Protein AF-A0A661D220-F1 (afdb_monomer_lite)

Radius of gyration: 16.24 Å; chains: 1; bounding box: 34×36×37 Å

Secondary structure (DSSP, 8-state):
-HHHHHHHHHHHHHHHHHHHT--HHHHHSBPPSSTTTTTSBTTHHHHHHHHHHHHHHHHHHHHHHHTT--PPPTT--

pLDDT: mean 95.26, std 5.25, range [61.25, 98.38]

Structure (mmCIF, N/CA/C/O backbone):
data_AF-A0A661D220-F1
#
_entry.id   AF-A0A661D220-F1
#
loop_
_atom_site.group_PDB
_atom_site.id
_atom_site.type_symbol
_atom_site.label_atom_id
_atom_site.label_alt_id
_atom_site.label_comp_id
_atom_site.label_asym_id
_atom_site.label_entity_id
_atom_site.label_seq_id
_atom_site.pdbx_PDB_ins_code
_atom_site.Cartn_x
_atom_site.Cartn_y
_atom_site.Cartn_z
_atom_site.occupancy
_atom_site.B_iso_or_equiv
_atom_site.auth_seq_id
_atom_site.auth_comp_id
_atom_site.auth_asym_id
_atom_site.auth_atom_id
_atom_site.pdbx_PDB_model_num
ATOM 1 N N . MET A 1 1 ? -1.279 2.498 20.507 1.00 78.31 1 MET A N 1
ATOM 2 C CA . MET A 1 1 ? -1.820 3.301 19.390 1.00 78.31 1 MET A CA 1
ATOM 3 C C . MET A 1 1 ? -0.721 4.138 18.735 1.00 78.31 1 MET A C 1
ATOM 5 O O . MET A 1 1 ? -0.522 3.987 17.541 1.00 78.31 1 MET A O 1
ATOM 9 N N . GLU A 1 2 ? 0.072 4.899 19.499 1.00 93.31 2 GLU A N 1
ATOM 10 C CA . GLU A 1 2 ? 1.221 5.673 18.977 1.00 93.31 2 GLU A CA 1
ATOM 11 C C . GLU A 1 2 ? 2.230 4.839 18.175 1.00 93.31 2 GLU A C 1
ATOM 13 O O . GLU A 1 2 ? 2.547 5.191 17.045 1.00 93.31 2 GLU A O 1
ATOM 18 N N . ALA A 1 3 ? 2.664 3.685 18.698 1.00 96.19 3 ALA A N 1
ATOM 19 C CA . ALA A 1 3 ? 3.594 2.805 17.984 1.00 96.19 3 ALA A CA 1
ATOM 20 C C . ALA A 1 3 ? 3.043 2.306 16.632 1.00 96.19 3 ALA A C 1
ATOM 22 O O . ALA A 1 3 ? 3.797 2.169 15.673 1.00 96.19 3 ALA A O 1
ATOM 23 N N . ALA A 1 4 ? 1.728 2.074 16.536 1.00 93.88 4 ALA A N 1
ATOM 24 C CA . ALA A 1 4 ? 1.090 1.644 15.292 1.00 93.88 4 ALA A CA 1
ATOM 25 C C . ALA A 1 4 ? 1.066 2.778 14.256 1.00 93.88 4 ALA A C 1
ATOM 27 O O . ALA A 1 4 ? 1.378 2.548 13.090 1.00 93.88 4 ALA A O 1
ATOM 28 N N . PHE A 1 5 ? 0.765 4.009 14.682 1.00 94.44 5 PHE A N 1
ATOM 29 C CA . PHE A 1 5 ? 0.812 5.175 13.798 1.00 94.44 5 PHE A CA 1
ATOM 30 C C . PHE A 1 5 ? 2.234 5.516 13.355 1.00 94.44 5 PHE A C 1
ATOM 32 O O . PHE A 1 5 ? 2.452 5.757 12.172 1.00 94.44 5 PHE A O 1
ATOM 39 N N . ALA A 1 6 ? 3.210 5.459 14.263 1.00 97.44 6 ALA A N 1
ATOM 40 C CA . ALA A 1 6 ? 4.617 5.657 13.925 1.00 97.44 6 ALA A CA 1
ATOM 41 C C . ALA A 1 6 ? 5.111 4.616 12.907 1.00 97.44 6 ALA A C 1
ATOM 43 O O . ALA A 1 6 ? 5.826 4.952 11.965 1.00 97.44 6 ALA A O 1
ATOM 44 N N . TRP A 1 7 ? 4.694 3.355 13.059 1.00 97.25 7 TRP A N 1
ATOM 45 C CA . TRP A 1 7 ? 5.036 2.307 12.103 1.00 97.25 7 TRP A CA 1
ATOM 46 C C . TRP A 1 7 ? 4.393 2.527 10.730 1.00 97.25 7 TRP A C 1
ATOM 48 O O . TRP A 1 7 ? 5.053 2.344 9.704 1.00 97.25 7 TRP A O 1
ATOM 58 N N . LEU A 1 8 ? 3.123 2.943 10.702 1.00 94.88 8 LEU A N 1
ATOM 59 C CA . LEU A 1 8 ? 2.425 3.257 9.459 1.00 94.88 8 LEU A CA 1
ATOM 60 C C . LEU A 1 8 ? 3.101 4.423 8.728 1.00 94.88 8 LEU A C 1
ATOM 62 O O . LEU A 1 8 ? 3.410 4.282 7.549 1.00 94.88 8 LEU A O 1
ATOM 66 N N . ALA A 1 9 ? 3.395 5.519 9.433 1.00 97.12 9 ALA A N 1
ATOM 67 C CA . ALA A 1 9 ? 4.086 6.680 8.871 1.00 97.12 9 ALA A CA 1
ATOM 68 C C . ALA A 1 9 ? 5.443 6.285 8.274 1.00 97.12 9 ALA A C 1
ATOM 70 O O . ALA A 1 9 ? 5.668 6.476 7.084 1.00 97.12 9 ALA A O 1
ATOM 71 N N . LYS A 1 10 ? 6.281 5.582 9.050 1.00 97.94 10 LYS A N 1
ATOM 72 C CA . LYS A 1 10 ? 7.572 5.065 8.573 1.00 97.94 10 LYS A CA 1
ATOM 73 C C . LYS A 1 10 ? 7.435 4.223 7.299 1.00 97.94 10 LYS A C 1
ATOM 75 O O . LYS A 1 10 ? 8.287 4.299 6.418 1.00 97.94 10 LYS A O 1
ATOM 80 N N . SER A 1 11 ? 6.400 3.386 7.217 1.00 96.50 11 SER A N 1
ATOM 81 C CA . SER A 1 11 ? 6.178 2.510 6.061 1.00 96.50 11 SER A CA 1
ATOM 82 C C . SER A 1 11 ? 5.772 3.301 4.815 1.00 96.50 11 SER A C 1
ATOM 84 O O . SER A 1 11 ? 6.262 3.008 3.726 1.00 96.50 11 SER A O 1
ATOM 86 N N . VAL A 1 12 ? 4.914 4.314 4.974 1.00 96.38 12 VAL A N 1
ATOM 87 C CA . VAL A 1 12 ? 4.497 5.209 3.883 1.00 96.38 12 VAL A CA 1
ATOM 88 C C . VAL A 1 12 ? 5.671 6.064 3.405 1.00 96.38 12 VAL A C 1
ATOM 90 O O . VAL A 1 12 ? 5.907 6.129 2.201 1.00 96.38 12 VAL A O 1
ATOM 93 N N . ASP A 1 13 ? 6.460 6.624 4.323 1.00 97.94 13 ASP A N 1
ATOM 94 C CA . ASP A 1 13 ? 7.642 7.429 3.992 1.00 97.94 13 ASP A CA 1
ATOM 95 C C . ASP A 1 13 ? 8.686 6.605 3.227 1.00 97.94 13 ASP A C 1
ATOM 97 O O . ASP A 1 13 ? 9.223 7.045 2.212 1.00 97.94 13 ASP A O 1
ATOM 101 N N . ALA A 1 14 ? 8.942 5.367 3.664 1.00 97.38 14 ALA A N 1
ATOM 102 C CA . ALA A 1 14 ? 9.857 4.464 2.971 1.00 97.38 14 ALA A CA 1
ATOM 103 C C . ALA A 1 14 ? 9.353 4.080 1.569 1.00 97.38 14 ALA A C 1
ATOM 105 O O . ALA A 1 14 ? 10.152 3.970 0.632 1.00 97.38 14 ALA A O 1
ATOM 106 N N . ALA A 1 15 ? 8.039 3.885 1.408 1.00 95.88 15 ALA A N 1
ATOM 107 C CA . ALA A 1 15 ? 7.437 3.627 0.106 1.00 95.88 15 ALA A CA 1
ATOM 108 C C . ALA A 1 15 ? 7.587 4.843 -0.820 1.00 95.88 15 ALA A C 1
ATOM 110 O O . ALA A 1 15 ? 8.042 4.678 -1.951 1.00 95.88 15 ALA A O 1
ATOM 111 N N . ALA A 1 16 ? 7.292 6.053 -0.335 1.00 96.75 16 ALA A N 1
ATOM 112 C CA . ALA A 1 16 ? 7.462 7.293 -1.090 1.00 96.75 16 ALA A CA 1
ATOM 113 C C . ALA A 1 16 ? 8.920 7.485 -1.538 1.00 96.75 16 ALA A C 1
ATOM 115 O O . ALA A 1 16 ? 9.179 7.579 -2.737 1.00 96.75 16 ALA A O 1
ATOM 116 N N . ALA A 1 17 ? 9.874 7.400 -0.605 1.00 98.12 17 ALA A N 1
ATOM 117 C CA . ALA A 1 17 ? 11.302 7.516 -0.904 1.00 98.12 17 ALA A CA 1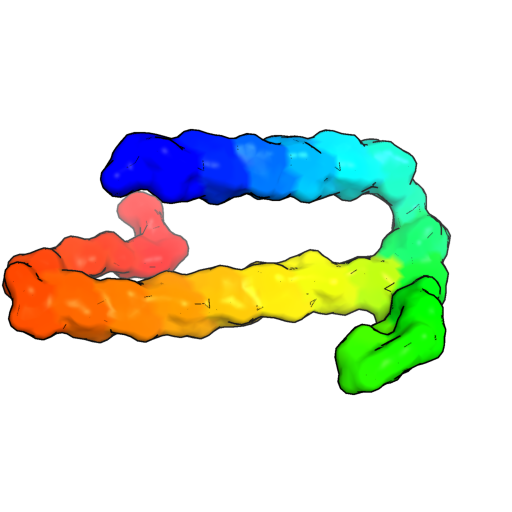
ATOM 118 C C . ALA A 1 17 ? 11.779 6.461 -1.918 1.00 98.12 17 ALA A C 1
ATOM 120 O O . ALA A 1 17 ? 12.627 6.734 -2.763 1.00 98.12 17 ALA A O 1
ATOM 121 N N . THR A 1 18 ? 11.224 5.245 -1.875 1.00 96.38 18 THR A N 1
ATOM 122 C CA . THR A 1 18 ? 11.538 4.213 -2.873 1.00 96.38 18 THR A CA 1
ATOM 123 C C . THR A 1 18 ? 11.009 4.604 -4.249 1.00 96.38 18 THR A C 1
ATOM 125 O O . THR A 1 18 ? 11.748 4.502 -5.229 1.00 96.38 18 THR A O 1
ATOM 128 N N . LEU A 1 19 ? 9.749 5.037 -4.331 1.00 95.75 19 LEU A N 1
ATOM 129 C CA . LEU A 1 19 ? 9.078 5.377 -5.586 1.00 95.75 19 LEU A CA 1
ATOM 130 C C . LEU A 1 19 ? 9.703 6.592 -6.277 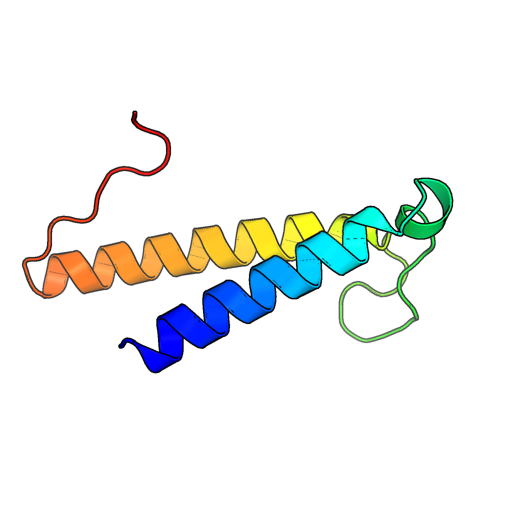1.00 95.75 19 LEU A C 1
ATOM 132 O O . LEU A 1 19 ? 9.816 6.583 -7.499 1.00 95.75 19 LEU A O 1
ATOM 136 N N . GLU A 1 20 ? 10.191 7.574 -5.519 1.00 97.69 20 GLU A N 1
ATOM 137 C CA . GLU A 1 20 ? 10.921 8.735 -6.054 1.00 97.69 20 GLU A CA 1
ATOM 138 C C . GLU A 1 20 ? 12.164 8.345 -6.869 1.00 97.69 20 GLU A C 1
ATOM 140 O O . GLU A 1 20 ? 12.568 9.067 -7.778 1.00 97.69 20 GLU A O 1
ATOM 145 N N . THR A 1 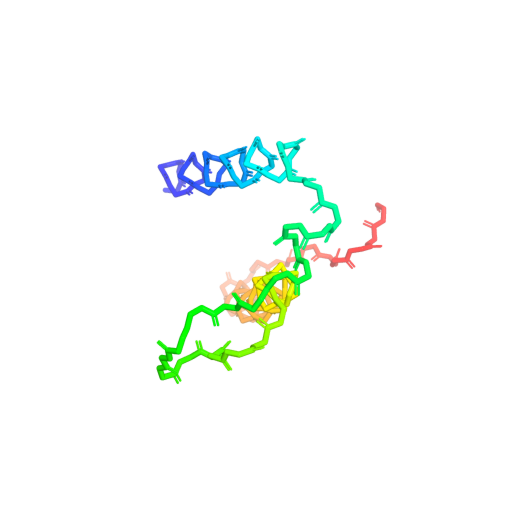21 ? 12.759 7.182 -6.586 1.00 97.75 21 THR A N 1
ATOM 146 C CA . THR A 1 21 ? 13.940 6.688 -7.313 1.00 97.75 21 THR A CA 1
ATOM 147 C C . THR A 1 21 ? 13.607 5.890 -8.571 1.00 97.75 21 THR A C 1
ATOM 149 O O . THR A 1 21 ? 14.532 5.453 -9.256 1.00 97.75 21 THR A O 1
ATOM 152 N N . LYS A 1 22 ? 12.325 5.623 -8.861 1.00 97.75 22 LYS A N 1
ATOM 153 C CA . LYS A 1 22 ? 11.923 4.714 -9.942 1.00 97.75 22 LYS A CA 1
ATOM 154 C C . LYS A 1 22 ? 11.520 5.449 -11.203 1.00 97.75 22 LYS A C 1
ATOM 156 O O . LYS A 1 22 ? 10.731 6.386 -11.200 1.00 97.75 22 LYS A O 1
ATOM 161 N N . THR A 1 23 ? 12.027 4.946 -12.318 1.00 98.38 23 THR A N 1
ATOM 162 C CA . THR A 1 23 ? 11.603 5.341 -13.657 1.00 98.38 23 THR A CA 1
ATOM 163 C C . THR A 1 23 ? 10.318 4.620 -14.061 1.00 98.38 23 THR A C 1
ATOM 165 O O . THR A 1 23 ? 9.993 3.542 -13.559 1.00 98.38 23 THR A O 1
ATOM 168 N N . GLN A 1 24 ? 9.604 5.166 -15.048 1.00 97.69 24 GLN A N 1
ATOM 169 C CA . GLN A 1 24 ? 8.437 4.499 -15.631 1.00 97.69 24 GLN A CA 1
ATOM 170 C C . GLN A 1 24 ? 8.778 3.096 -16.160 1.00 97.69 24 GLN A C 1
ATOM 172 O O . GLN A 1 24 ? 8.017 2.161 -15.931 1.00 97.69 24 GLN A O 1
ATOM 177 N N . ALA A 1 25 ? 9.928 2.928 -16.823 1.00 98.38 25 ALA A N 1
ATOM 178 C CA . ALA A 1 25 ? 10.352 1.633 -17.354 1.00 98.38 25 ALA A CA 1
ATOM 179 C C . ALA A 1 25 ? 10.547 0.589 -16.242 1.00 98.38 25 ALA A C 1
ATOM 181 O O . ALA A 1 25 ? 10.078 -0.540 -16.368 1.00 98.38 25 ALA A O 1
ATOM 182 N N . GLU A 1 26 ? 11.169 0.970 -15.122 1.00 98.12 26 GLU A N 1
ATOM 183 C CA . GLU A 1 26 ? 11.310 0.086 -13.958 1.00 98.12 26 GLU A CA 1
ATOM 184 C C . GLU A 1 26 ? 9.965 -0.261 -13.319 1.00 98.12 26 GLU A C 1
ATOM 186 O O . GLU A 1 26 ? 9.792 -1.382 -12.843 1.00 98.12 26 GLU A O 1
ATOM 191 N N . MET A 1 27 ? 9.015 0.676 -13.313 1.00 97.81 27 MET A N 1
ATOM 192 C CA . MET A 1 27 ? 7.666 0.445 -12.790 1.00 97.81 27 MET A CA 1
ATOM 193 C C . MET A 1 27 ? 6.809 -0.428 -13.716 1.00 97.81 27 MET A C 1
ATOM 195 O O . MET A 1 27 ? 5.909 -1.116 -13.239 1.00 97.81 27 MET A O 1
ATOM 199 N N . MET A 1 28 ? 7.106 -0.448 -15.016 1.00 98.38 28 MET A N 1
ATOM 200 C CA . MET A 1 28 ? 6.454 -1.330 -15.989 1.00 98.38 28 MET A CA 1
ATOM 201 C C . MET A 1 28 ? 7.113 -2.707 -1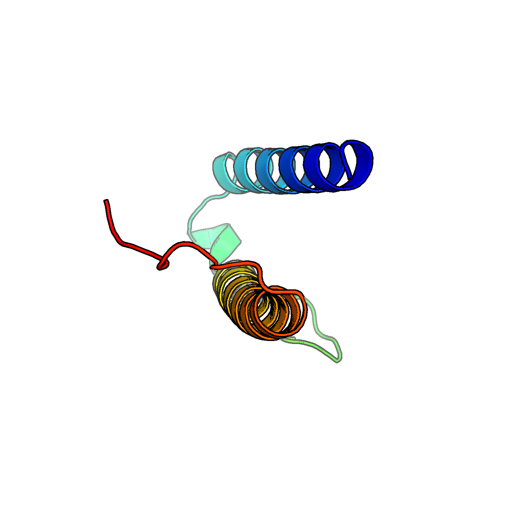6.105 1.00 98.38 28 MET A C 1
ATOM 203 O O . MET A 1 28 ? 6.529 -3.605 -16.707 1.00 98.38 28 MET A O 1
ATOM 207 N N . ALA A 1 29 ? 8.302 -2.898 -15.525 1.00 98.38 29 ALA A N 1
ATOM 208 C CA . ALA A 1 29 ? 8.932 -4.209 -15.468 1.00 98.38 29 ALA A CA 1
ATOM 209 C C . ALA A 1 29 ? 8.042 -5.203 -14.693 1.00 98.38 29 ALA A C 1
ATOM 211 O O . ALA A 1 29 ? 7.407 -4.807 -13.707 1.00 98.38 29 ALA A O 1
ATOM 212 N N . PRO A 1 30 ? 8.012 -6.484 -15.100 1.00 98.25 30 PRO A N 1
ATOM 213 C CA . PRO A 1 30 ? 7.174 -7.477 -14.451 1.00 98.25 30 PRO A CA 1
ATOM 214 C C . PRO A 1 30 ? 7.648 -7.759 -13.021 1.00 98.25 30 PRO A C 1
ATOM 216 O O . PRO A 1 30 ? 8.840 -7.694 -12.683 1.00 98.25 30 PRO A O 1
ATOM 219 N N . ILE A 1 31 ? 6.692 -8.088 -12.164 1.00 97.81 31 ILE A N 1
ATOM 220 C CA . ILE A 1 31 ? 6.929 -8.726 -10.875 1.00 97.81 31 ILE A CA 1
ATOM 221 C C . ILE A 1 31 ? 7.467 -10.132 -11.151 1.00 97.81 31 ILE A C 1
ATOM 223 O O . ILE A 1 31 ? 7.028 -10.806 -12.085 1.00 97.81 31 ILE A O 1
ATOM 227 N N . ALA A 1 32 ? 8.451 -10.559 -10.357 1.00 96.75 32 ALA A N 1
ATOM 228 C CA . ALA A 1 32 ? 9.012 -11.897 -10.481 1.00 96.75 32 ALA A CA 1
ATOM 229 C C . ALA A 1 32 ? 7.914 -12.962 -10.329 1.00 96.75 32 ALA A C 1
ATOM 231 O O . ALA A 1 32 ? 6.971 -12.778 -9.561 1.00 96.75 32 ALA A O 1
ATOM 232 N N . GLU A 1 33 ? 8.060 -14.074 -11.047 1.00 97.12 33 GLU A N 1
ATOM 233 C CA . GLU A 1 33 ? 7.130 -15.199 -10.960 1.00 97.12 33 GLU A CA 1
ATOM 234 C C . GLU A 1 33 ? 6.911 -15.642 -9.509 1.00 97.12 33 GLU A C 1
ATOM 236 O O . GLU A 1 33 ? 7.847 -15.728 -8.709 1.00 97.12 33 GLU A O 1
ATOM 241 N N . GLY A 1 34 ? 5.657 -15.922 -9.167 1.00 95.31 34 GLY A N 1
ATOM 242 C CA . GLY A 1 34 ? 5.266 -16.243 -7.804 1.00 95.31 34 GLY A CA 1
ATOM 243 C C . GLY A 1 34 ? 3.753 -16.363 -7.636 1.00 95.31 34 GLY A C 1
ATOM 244 O O . GLY A 1 34 ? 2.993 -16.058 -8.553 1.00 95.31 34 GLY A O 1
ATOM 245 N N . PRO A 1 35 ? 3.289 -16.797 -6.451 1.00 95.81 35 PRO A N 1
ATOM 246 C CA . PRO A 1 35 ? 1.874 -17.083 -6.208 1.00 95.81 35 PRO A CA 1
ATOM 247 C C . PRO A 1 35 ? 0.981 -15.835 -6.172 1.00 95.81 35 PRO A C 1
ATOM 249 O O . PRO A 1 35 ? -0.240 -15.961 -6.156 1.00 95.81 35 PRO A O 1
ATOM 252 N N . VAL A 1 36 ? 1.566 -14.636 -6.112 1.00 95.12 36 VAL A N 1
ATOM 253 C CA . VAL A 1 36 ? 0.842 -13.371 -5.984 1.00 95.12 36 VAL A CA 1
ATOM 254 C C . VAL A 1 36 ? 1.374 -12.397 -7.021 1.00 95.12 36 VAL A C 1
ATOM 256 O O . VAL A 1 36 ? 2.534 -12.001 -6.949 1.00 95.12 36 VAL A O 1
ATOM 259 N N . MET A 1 37 ? 0.505 -11.995 -7.952 1.00 95.81 37 MET A N 1
ATOM 260 C CA . MET A 1 37 ? 0.775 -10.950 -8.950 1.00 95.81 37 MET A CA 1
ATOM 261 C C . MET A 1 37 ? 2.013 -11.211 -9.835 1.00 95.81 37 MET A C 1
ATOM 263 O O . MET A 1 37 ? 2.588 -10.264 -10.362 1.00 95.81 37 MET A O 1
ATOM 267 N N . GLY A 1 38 ? 2.451 -12.467 -9.994 1.00 97.56 38 GLY A N 1
ATOM 268 C CA . GLY A 1 38 ? 3.566 -12.810 -10.884 1.00 97.56 38 GLY A CA 1
ATOM 269 C C . GLY A 1 38 ? 3.291 -12.355 -12.320 1.00 97.56 38 GLY A C 1
ATOM 270 O O . GLY A 1 38 ? 2.174 -12.508 -12.811 1.00 97.56 38 GLY A O 1
ATOM 271 N N . GLY A 1 39 ? 4.285 -11.745 -12.968 1.00 97.56 39 GLY A N 1
ATOM 272 C CA . GLY A 1 39 ? 4.175 -11.248 -14.343 1.00 97.56 39 GLY A CA 1
ATOM 273 C C . GLY A 1 39 ? 3.473 -9.892 -14.507 1.00 97.56 39 GLY A C 1
ATOM 274 O O . GLY A 1 39 ? 3.692 -9.226 -15.518 1.00 97.56 39 GLY A O 1
ATOM 275 N N . GLU A 1 40 ? 2.699 -9.431 -13.520 1.00 98.25 40 GLU A N 1
ATOM 276 C CA . GLU A 1 40 ? 2.064 -8.107 -13.562 1.00 98.25 40 GLU A CA 1
ATOM 277 C C . GLU A 1 40 ? 3.105 -6.976 -13.485 1.00 98.25 40 GLU A C 1
ATOM 279 O O . GLU A 1 40 ? 4.174 -7.158 -12.893 1.00 98.25 40 GLU A O 1
ATOM 284 N N . PRO A 1 41 ? 2.828 -5.776 -14.026 1.00 98.25 41 PRO A N 1
ATOM 285 C CA . PRO A 1 41 ? 3.710 -4.626 -13.858 1.00 98.25 41 PRO A CA 1
ATOM 286 C C . PRO A 1 41 ? 3.903 -4.284 -12.377 1.00 98.25 41 PRO A C 1
ATOM 288 O O . PRO A 1 41 ? 2.941 -4.250 -11.610 1.00 98.25 41 PRO A O 1
ATOM 291 N N . ARG A 1 42 ? 5.120 -3.921 -11.960 1.00 97.50 42 ARG A N 1
ATOM 292 C CA . ARG A 1 42 ? 5.387 -3.480 -10.574 1.00 97.50 42 ARG A CA 1
ATOM 293 C C . ARG A 1 42 ? 4.507 -2.307 -10.133 1.00 97.50 42 ARG A C 1
ATOM 295 O O . ARG A 1 42 ? 4.173 -2.212 -8.956 1.00 97.50 42 ARG A O 1
ATOM 302 N N . ALA A 1 43 ? 4.080 -1.448 -11.057 1.00 97.06 43 ALA A N 1
ATOM 303 C CA . ALA A 1 43 ? 3.111 -0.385 -10.794 1.00 97.06 43 ALA A CA 1
ATOM 304 C C . ALA A 1 43 ? 1.782 -0.902 -10.207 1.00 97.06 43 ALA A C 1
ATOM 306 O O . ALA A 1 43 ? 1.169 -0.209 -9.393 1.00 97.06 43 ALA A O 1
ATOM 307 N N . ALA A 1 44 ? 1.369 -2.131 -10.538 1.00 97.50 44 ALA A N 1
ATOM 308 C CA . ALA A 1 44 ? 0.160 -2.752 -10.000 1.00 97.50 44 ALA A CA 1
ATOM 309 C C . ALA A 1 44 ? 0.221 -2.954 -8.474 1.00 97.50 44 ALA A C 1
ATOM 311 O O . ALA A 1 44 ? -0.820 -2.962 -7.817 1.00 97.50 44 ALA A O 1
ATOM 312 N N . ILE A 1 45 ? 1.421 -3.039 -7.882 1.00 96.31 45 ILE A N 1
ATOM 313 C CA . ILE A 1 45 ? 1.609 -3.138 -6.424 1.00 96.31 45 ILE A CA 1
ATOM 314 C C . ILE A 1 45 ? 1.011 -1.918 -5.717 1.00 96.31 45 ILE A C 1
ATOM 316 O O . ILE A 1 45 ? 0.383 -2.055 -4.669 1.00 96.31 45 ILE A O 1
ATOM 320 N N . ILE A 1 46 ? 1.174 -0.725 -6.293 1.00 95.25 46 ILE A N 1
ATOM 321 C CA . ILE A 1 46 ? 0.686 0.521 -5.691 1.00 95.25 46 ILE A CA 1
ATOM 322 C C . ILE A 1 46 ? -0.842 0.504 -5.635 1.00 95.25 46 ILE A C 1
ATOM 324 O O . ILE A 1 46 ? -1.423 0.774 -4.584 1.00 95.25 46 ILE A O 1
ATOM 328 N N . ALA A 1 47 ? -1.487 0.125 -6.742 1.00 94.12 47 ALA A N 1
ATOM 329 C CA . ALA A 1 47 ? -2.937 -0.014 -6.802 1.00 94.12 47 ALA A CA 1
ATOM 330 C C . ALA A 1 47 ? -3.438 -1.067 -5.800 1.00 94.12 47 ALA A C 1
ATOM 332 O O . ALA A 1 47 ? -4.363 -0.794 -5.038 1.00 94.12 47 ALA A O 1
ATOM 333 N N . ALA A 1 48 ? -2.777 -2.227 -5.723 1.00 96.38 48 ALA A N 1
ATOM 334 C CA . ALA A 1 48 ? -3.130 -3.277 -4.771 1.00 96.38 48 ALA A CA 1
ATOM 335 C C . ALA A 1 48 ? -3.042 -2.800 -3.308 1.00 96.38 48 ALA A C 1
ATOM 337 O O . ALA A 1 48 ? -3.949 -3.061 -2.517 1.00 96.38 48 ALA A O 1
ATOM 338 N N . ILE A 1 49 ? -1.989 -2.059 -2.942 1.00 95.75 49 ILE A N 1
ATOM 339 C CA . ILE A 1 49 ? -1.838 -1.485 -1.596 1.00 95.75 49 ILE A CA 1
ATOM 340 C C . ILE A 1 49 ? -2.926 -0.440 -1.315 1.00 95.75 49 ILE A C 1
ATOM 342 O O . ILE A 1 49 ? -3.493 -0.436 -0.217 1.00 95.75 49 ILE A O 1
ATOM 346 N N . ALA A 1 50 ? -3.232 0.432 -2.279 1.00 94.44 50 ALA A N 1
ATOM 347 C CA . ALA A 1 50 ? -4.249 1.470 -2.125 1.00 94.44 50 ALA A CA 1
ATOM 348 C C . ALA A 1 50 ? -5.644 0.866 -1.890 1.00 94.44 50 ALA A C 1
ATOM 350 O O . ALA A 1 50 ? -6.318 1.236 -0.924 1.00 94.44 50 ALA A O 1
ATOM 351 N N . GLU A 1 51 ? -6.035 -0.118 -2.704 1.00 96.38 51 GLU A N 1
ATOM 352 C CA . GLU A 1 51 ? -7.312 -0.831 -2.576 1.00 96.38 51 GLU A CA 1
ATOM 353 C C . GLU A 1 51 ? -7.407 -1.596 -1.253 1.00 96.38 51 GLU A C 1
ATOM 355 O O . GLU A 1 51 ? -8.386 -1.471 -0.514 1.00 96.38 51 GLU A O 1
ATOM 360 N N . HIS A 1 52 ? -6.353 -2.326 -0.884 1.00 96.56 52 HIS A N 1
ATOM 361 C CA . HIS A 1 52 ? -6.301 -3.057 0.380 1.00 96.56 52 HIS A CA 1
ATOM 362 C C . HIS A 1 52 ? -6.416 -2.123 1.597 1.00 96.56 52 HIS A C 1
ATOM 364 O O . HIS A 1 52 ? -7.143 -2.406 2.554 1.00 96.56 52 HIS A O 1
ATOM 370 N N . THR A 1 53 ? -5.760 -0.961 1.538 1.00 95.19 53 THR A N 1
ATOM 371 C CA . THR A 1 53 ? -5.857 0.070 2.579 1.00 95.19 53 THR A CA 1
ATOM 372 C C . THR A 1 53 ? -7.274 0.636 2.669 1.00 95.19 53 THR A C 1
ATOM 374 O O . THR A 1 53 ? -7.810 0.777 3.771 1.00 95.19 53 THR A O 1
ATOM 377 N N . ALA A 1 54 ? -7.918 0.930 1.535 1.00 95.00 54 ALA A N 1
ATOM 378 C CA . ALA A 1 54 ? -9.296 1.414 1.508 1.00 95.00 54 ALA A CA 1
ATOM 379 C C . ALA A 1 54 ? -10.280 0.373 2.071 1.00 95.00 54 ALA A C 1
ATOM 381 O O . ALA A 1 54 ? -11.135 0.718 2.892 1.00 95.00 54 ALA A O 1
ATOM 382 N N . HIS A 1 55 ? -10.109 -0.899 1.703 1.00 97.19 55 HIS A N 1
ATOM 383 C CA . HIS A 1 55 ? -10.904 -2.018 2.204 1.00 97.19 55 HIS A CA 1
ATOM 384 C C . HIS A 1 55 ? -10.832 -2.134 3.736 1.00 97.19 55 HIS A C 1
ATOM 386 O O . HIS A 1 55 ? -11.860 -2.161 4.426 1.00 97.19 55 HIS A O 1
ATOM 392 N N . HIS A 1 56 ? -9.621 -2.134 4.300 1.00 96.56 56 HIS A N 1
ATOM 393 C CA . HIS A 1 56 ? -9.452 -2.221 5.750 1.00 96.56 56 HIS A CA 1
ATOM 394 C C . HIS A 1 56 ? -9.887 -0.956 6.484 1.00 96.56 56 HIS A C 1
ATOM 396 O O . HIS A 1 56 ? -10.471 -1.062 7.562 1.00 96.56 56 HIS A O 1
ATOM 402 N N . ARG A 1 57 ? -9.708 0.233 5.896 1.00 95.19 57 ARG A N 1
ATOM 403 C CA . ARG A 1 57 ? -10.273 1.477 6.442 1.00 95.19 57 ARG A CA 1
ATOM 404 C C . ARG A 1 57 ? -11.798 1.393 6.549 1.00 95.19 57 ARG A C 1
ATOM 406 O O . ARG A 1 57 ? -12.351 1.787 7.573 1.00 95.19 57 ARG A O 1
ATOM 413 N N . GLY A 1 58 ? -12.470 0.842 5.537 1.00 94.56 58 GLY A N 1
ATOM 414 C CA . GLY A 1 58 ? -13.914 0.593 5.568 1.00 94.56 58 GLY A CA 1
ATOM 415 C C . GLY A 1 58 ? -14.322 -0.350 6.703 1.00 94.56 58 GLY A C 1
ATOM 416 O O . GLY A 1 58 ? -15.227 -0.036 7.475 1.00 94.56 58 GLY A O 1
ATOM 417 N N . SER A 1 59 ? -13.598 -1.458 6.869 1.00 97.00 59 SER A N 1
ATOM 418 C CA . SER A 1 59 ? -13.829 -2.412 7.965 1.00 97.00 59 SER A CA 1
ATOM 419 C C . SER A 1 59 ? -13.632 -1.772 9.347 1.00 97.00 59 SER A C 1
ATOM 421 O O . SER A 1 59 ? -14.472 -1.921 10.234 1.00 97.00 59 SER A O 1
ATOM 423 N N . LEU A 1 60 ? -12.565 -0.985 9.524 1.00 94.94 60 LEU A N 1
ATOM 424 C CA . LEU A 1 60 ? -12.306 -0.246 10.763 1.00 94.94 60 LEU A CA 1
ATOM 425 C C . LEU A 1 60 ? -13.389 0.797 11.055 1.00 94.94 60 LEU A C 1
ATOM 427 O O . LEU A 1 60 ? -13.750 0.985 12.214 1.00 94.94 60 LEU A O 1
ATOM 431 N N . ALA A 1 61 ? -13.954 1.439 10.030 1.00 95.62 61 ALA A N 1
ATOM 432 C CA . ALA A 1 61 ? -15.075 2.357 10.204 1.00 95.62 61 ALA A CA 1
ATOM 433 C C . ALA A 1 61 ? -16.333 1.641 10.731 1.00 95.62 61 ALA A C 1
ATOM 435 O O . ALA A 1 61 ? -17.063 2.210 11.544 1.00 95.62 61 ALA A O 1
ATOM 436 N N . VAL A 1 62 ? -16.582 0.392 10.316 1.00 96.94 62 VAL A N 1
ATOM 437 C CA . VAL A 1 62 ? -17.671 -0.433 10.873 1.00 96.94 62 VAL A CA 1
ATOM 438 C C . VAL A 1 62 ? -17.423 -0.718 12.354 1.00 96.94 62 VAL A C 1
ATOM 440 O O . VAL A 1 62 ? -18.303 -0.458 13.174 1.00 96.94 62 VAL A O 1
ATOM 443 N N . TYR A 1 63 ? -16.221 -1.174 12.715 1.00 97.19 63 TYR A N 1
ATOM 444 C CA . TYR A 1 63 ? -15.874 -1.430 14.118 1.00 97.19 63 TYR A CA 1
ATOM 445 C C . TYR A 1 63 ? -15.934 -0.163 14.976 1.00 97.19 63 TYR A C 1
ATOM 447 O O . TYR A 1 63 ? -16.459 -0.199 16.085 1.00 97.19 63 TYR A O 1
ATOM 455 N N . GLY A 1 64 ? -15.479 0.974 14.444 1.00 96.06 64 GLY A N 1
ATOM 456 C CA . GLY A 1 64 ? -15.602 2.271 15.103 1.00 96.06 64 GLY A CA 1
ATOM 457 C C . GLY A 1 64 ? -17.054 2.601 15.452 1.00 96.06 64 GLY A C 1
ATOM 458 O O . GLY A 1 64 ? -17.347 2.917 16.603 1.00 96.06 64 GLY A O 1
ATOM 459 N N . ARG A 1 65 ? -17.985 2.429 14.503 1.00 97.19 65 ARG A N 1
ATOM 460 C CA . ARG A 1 65 ? -19.419 2.665 14.747 1.00 97.19 65 ARG A CA 1
ATOM 461 C C . ARG A 1 65 ? -20.003 1.745 15.814 1.00 97.19 65 ARG A C 1
ATOM 463 O O . ARG A 1 65 ? -20.790 2.209 16.632 1.00 97.19 65 ARG A O 1
ATOM 470 N N . MET A 1 66 ? -19.604 0.472 15.845 1.00 98.06 66 MET A N 1
ATOM 471 C CA . MET A 1 66 ? -20.036 -0.468 16.893 1.00 98.06 66 MET A CA 1
ATOM 472 C C . MET A 1 66 ? -19.585 -0.034 18.295 1.00 98.06 66 MET A C 1
ATOM 474 O O . MET A 1 66 ? -20.255 -0.340 19.275 1.00 98.06 66 MET A O 1
ATOM 478 N N . LEU A 1 67 ? -18.479 0.709 18.386 1.00 97.62 67 LEU A N 1
ATOM 479 C CA . LEU A 1 67 ? -17.958 1.289 19.626 1.00 97.62 67 LEU A CA 1
ATOM 480 C C . LEU A 1 67 ? -18.479 2.714 19.900 1.00 97.62 67 LEU A C 1
ATOM 482 O O . LEU A 1 67 ? -18.003 3.370 20.822 1.00 97.62 67 LEU A O 1
ATOM 486 N N . GLY A 1 68 ? -19.433 3.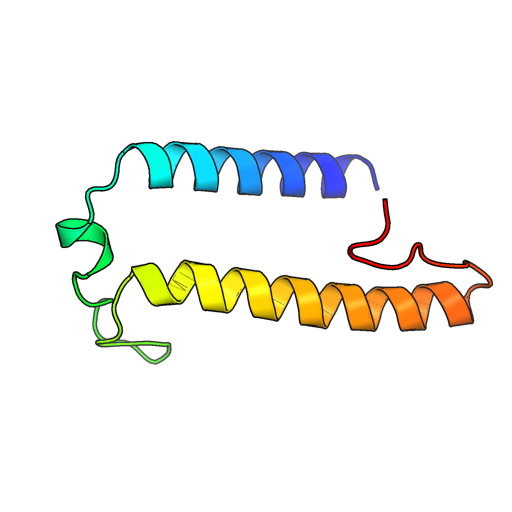215 19.108 1.00 97.75 68 GLY A N 1
ATOM 487 C CA . GLY A 1 68 ? -19.987 4.566 19.250 1.00 97.75 68 GLY A CA 1
ATOM 488 C C . GLY A 1 68 ? -19.097 5.689 18.701 1.00 97.75 68 GLY A C 1
ATOM 489 O O . GLY A 1 68 ? -19.408 6.862 18.895 1.00 97.75 68 GLY A O 1
A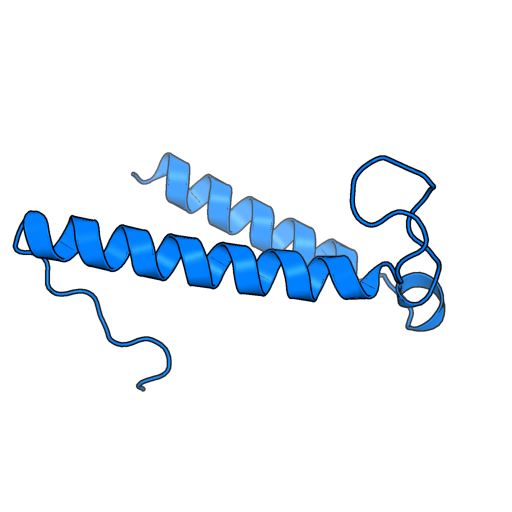TOM 490 N N . TYR A 1 69 ? -18.009 5.364 17.998 1.00 96.56 69 TYR A N 1
ATOM 491 C CA . TYR A 1 69 ? -17.198 6.345 17.278 1.00 96.56 69 TYR A CA 1
ATOM 492 C C . TYR A 1 69 ? -17.839 6.673 15.924 1.00 96.56 69 TYR A C 1
ATOM 494 O O . TYR A 1 69 ? -18.289 5.773 15.215 1.00 96.56 69 TYR A O 1
ATOM 502 N N . ALA A 1 70 ? -17.856 7.953 15.546 1.00 95.12 70 ALA A N 1
ATOM 503 C CA . ALA A 1 70 ? -18.290 8.418 14.231 1.00 95.12 70 ALA A CA 1
ATOM 504 C C . ALA A 1 70 ? -17.055 8.668 13.344 1.00 95.12 70 ALA A C 1
ATOM 506 O O . ALA A 1 70 ? -16.403 9.702 13.502 1.00 95.12 70 ALA A O 1
ATOM 507 N N . PRO A 1 71 ? -16.694 7.742 12.432 1.00 92.69 71 PRO A N 1
ATOM 508 C CA . PRO A 1 71 ? -15.526 7.918 11.579 1.00 92.69 71 PRO A CA 1
ATOM 509 C C . PRO A 1 71 ? -15.746 9.067 10.590 1.00 92.69 71 PRO A C 1
ATOM 511 O O . PRO A 1 71 ? -16.859 9.197 10.068 1.00 92.69 71 PRO A O 1
ATOM 514 N N . PRO A 1 72 ? -14.705 9.862 10.287 1.00 91.75 72 PRO A N 1
ATOM 515 C CA . PRO A 1 72 ? -14.796 10.896 9.266 1.00 91.75 72 PRO A CA 1
ATOM 516 C C . PRO A 1 72 ? -15.093 10.278 7.896 1.00 91.75 72 PRO A C 1
ATOM 518 O O . PRO A 1 72 ? -14.679 9.151 7.599 1.00 91.75 72 PRO A O 1
ATOM 521 N N . MET A 1 73 ? -15.806 11.028 7.054 1.00 89.69 73 MET A N 1
ATOM 522 C CA . MET A 1 73 ? -16.027 10.631 5.669 1.00 89.69 73 MET A CA 1
ATOM 523 C C . MET A 1 73 ? -14.703 10.702 4.898 1.00 89.69 73 MET A C 1
ATOM 525 O O . MET A 1 73 ? -14.023 11.724 4.936 1.00 89.69 73 MET A O 1
ATOM 529 N N . PRO A 1 74 ? -14.295 9.632 4.197 1.00 86.56 74 PRO A N 1
ATOM 530 C CA . PRO A 1 74 ? -13.152 9.718 3.301 1.00 86.56 74 PRO A CA 1
ATOM 531 C C . PRO A 1 74 ? -13.436 10.704 2.161 1.00 86.56 74 PRO A C 1
ATOM 533 O O . PRO A 1 74 ? -14.547 10.712 1.630 1.00 86.56 74 PRO A O 1
ATOM 536 N N . TYR A 1 75 ? -12.413 11.458 1.749 1.00 85.44 75 TYR A N 1
ATOM 537 C CA . TYR A 1 75 ? -12.441 12.374 0.595 1.00 85.44 75 TYR A CA 1
ATOM 538 C C . TYR A 1 75 ? -13.349 13.606 0.730 1.00 85.44 75 TYR A C 1
ATOM 540 O O . TYR A 1 75 ? -13.548 14.308 -0.257 1.00 85.44 75 TYR A O 1
ATOM 548 N N . SER A 1 76 ? -13.899 13.875 1.915 1.00 80.69 76 SER A N 1
ATOM 549 C CA . SER A 1 76 ? -14.466 15.189 2.224 1.00 80.69 76 SER A CA 1
ATOM 550 C C . SER A 1 76 ? -13.362 16.122 2.717 1.00 80.69 76 SER A C 1
ATOM 552 O O . SER A 1 76 ? -12.507 15.667 3.482 1.00 80.69 76 SER A O 1
ATOM 554 N N . ASP A 1 77 ? -13.410 17.387 2.299 1.00 61.25 77 ASP A N 1
ATOM 555 C CA . ASP A 1 77 ? -12.576 18.463 2.854 1.00 61.25 77 ASP A CA 1
ATOM 556 C C . ASP A 1 77 ? -12.853 18.682 4.353 1.00 61.25 77 ASP A C 1
ATOM 558 O O . ASP A 1 77 ? -14.046 18.657 4.751 1.00 61.25 77 ASP A O 1
#

Sequence (77 aa):
MEAAFAWLAKSVDAAAATLETKTQAEMMAPIAEGPVMGGEPRAAIIAAIAEHTAHHRGSLAVYGRMLGYAPPMPYSD

Foldseek 3Di:
DVVVVVVVVVVVVVVVVVVVPDDPVQQQAADDDDPPRGGGGNVVVVVVVVVVVVVVVVVVCVVCVVVVHHDDDPPDD